Protein AF-A0A838E6H9-F1 (afdb_monomer_lite)

Foldseek 3Di:
DADPVRADEDEDEDADPVCPVVQVVVQVVVLVPDDDVNSVSHPAYEYEYQDDDWDADPSRHTYYYPVVVPD

Structure (mmCIF, N/CA/C/O backbone):
data_AF-A0A838E6H9-F1
#
_entry.id   AF-A0A838E6H9-F1
#
loop_
_atom_site.group_PDB
_atom_site.id
_atom_site.type_symbol
_atom_site.label_atom_id
_atom_site.label_alt_id
_atom_site.label_comp_id
_atom_site.label_asym_id
_atom_site.label_entity_id
_atom_site.label_seq_id
_atom_site.pdbx_PDB_ins_code
_atom_site.Cartn_x
_atom_site.Cartn_y
_atom_site.Cartn_z
_atom_site.occupancy
_atom_site.B_iso_or_equiv
_atom_site.auth_seq_id
_atom_site.auth_comp_id
_atom_site.auth_asym_id
_atom_site.auth_atom_id
_atom_site.pdbx_PDB_model_num
ATOM 1 N N . MET A 1 1 ? 0.019 8.028 5.456 1.00 81.19 1 MET A N 1
ATOM 2 C CA . MET A 1 1 ? -0.774 9.243 5.176 1.00 81.19 1 MET A CA 1
ATOM 3 C C . MET A 1 1 ? -2.214 8.929 5.517 1.00 81.19 1 MET A C 1
ATOM 5 O O . MET A 1 1 ? -2.637 7.817 5.227 1.00 81.19 1 MET A O 1
ATOM 9 N N . GLU A 1 2 ? -2.919 9.843 6.169 1.00 88.00 2 GLU A N 1
ATOM 10 C CA . GLU A 1 2 ? -4.311 9.656 6.592 1.00 88.00 2 GLU A CA 1
ATOM 11 C C . GLU A 1 2 ? -5.252 10.401 5.635 1.00 88.00 2 GLU A C 1
ATOM 13 O O . GLU A 1 2 ? -4.931 11.489 5.159 1.00 88.00 2 GLU A O 1
ATOM 18 N N . SER A 1 3 ? -6.377 9.774 5.321 1.00 88.38 3 SER A N 1
ATOM 19 C CA . SER A 1 3 ? -7.476 10.290 4.512 1.00 88.38 3 SER A CA 1
ATOM 20 C C . SER A 1 3 ? -8.535 10.932 5.418 1.00 88.38 3 SER A C 1
ATOM 22 O O . SER A 1 3 ? -8.593 10.668 6.616 1.00 88.38 3 SER A O 1
ATOM 24 N N . THR A 1 4 ? -9.404 11.773 4.857 1.00 90.88 4 THR A N 1
ATOM 25 C CA . THR A 1 4 ? -10.447 12.495 5.611 1.00 90.88 4 THR A CA 1
ATOM 26 C C . THR A 1 4 ? -11.500 11.581 6.247 1.00 90.88 4 THR A C 1
ATOM 28 O O . THR A 1 4 ? -12.226 12.017 7.136 1.00 90.88 4 THR A O 1
ATOM 31 N N . ASP A 1 5 ? -11.575 10.320 5.818 1.00 91.38 5 ASP A N 1
ATOM 32 C CA . ASP A 1 5 ? -12.422 9.265 6.384 1.00 91.38 5 ASP A CA 1
ATOM 33 C C . ASP A 1 5 ? -11.733 8.457 7.504 1.00 91.38 5 ASP A C 1
ATOM 35 O O . ASP A 1 5 ? -12.268 7.442 7.952 1.00 91.38 5 ASP A O 1
ATOM 39 N N . GLY A 1 6 ? -10.548 8.884 7.955 1.00 91.44 6 GLY A N 1
ATOM 40 C CA . GLY A 1 6 ? -9.780 8.238 9.025 1.00 91.44 6 GLY A CA 1
ATOM 41 C C . GLY A 1 6 ? -9.057 6.958 8.597 1.00 91.44 6 GLY A C 1
ATOM 42 O O . GLY A 1 6 ? -8.430 6.290 9.421 1.00 91.44 6 GLY A O 1
ATOM 43 N N . ARG A 1 7 ? -9.120 6.588 7.310 1.00 96.06 7 ARG A N 1
ATOM 44 C CA . ARG A 1 7 ? -8.292 5.510 6.756 1.00 96.06 7 ARG A CA 1
ATOM 45 C C . ARG A 1 7 ? -6.894 6.017 6.471 1.00 96.06 7 ARG A C 1
ATOM 47 O O . ARG A 1 7 ? -6.691 7.194 6.194 1.00 96.06 7 ARG A O 1
ATOM 54 N N . TRP A 1 8 ? -5.919 5.122 6.448 1.00 96.88 8 TRP A N 1
ATOM 55 C CA . TRP A 1 8 ? -4.558 5.479 6.063 1.00 96.88 8 TRP A CA 1
ATOM 56 C C . TRP A 1 8 ? -4.004 4.557 4.990 1.00 96.88 8 TRP A C 1
ATOM 58 O O . TRP A 1 8 ? -4.412 3.406 4.848 1.00 96.88 8 TRP A O 1
ATOM 68 N N . PHE A 1 9 ? -3.022 5.064 4.255 1.00 97.00 9 PHE A N 1
ATOM 69 C CA . PHE A 1 9 ? -2.170 4.250 3.400 1.00 97.00 9 PHE A CA 1
ATOM 70 C C . PHE A 1 9 ? -0.696 4.520 3.687 1.00 97.00 9 PHE A C 1
ATOM 72 O O . PHE A 1 9 ? -0.323 5.585 4.201 1.00 97.00 9 PHE A O 1
ATOM 79 N N . ALA A 1 10 ? 0.149 3.550 3.361 1.00 98.00 10 ALA A N 1
ATOM 80 C CA . ALA A 1 10 ? 1.594 3.722 3.365 1.00 98.00 10 ALA A CA 1
ATOM 81 C C . ALA A 1 10 ? 2.160 3.423 1.985 1.00 98.00 10 ALA A C 1
ATOM 83 O O . ALA A 1 10 ? 1.678 2.531 1.287 1.00 98.00 10 ALA A O 1
ATOM 84 N N . ALA A 1 11 ? 3.185 4.183 1.617 1.00 97.69 11 ALA A N 1
ATOM 85 C CA . ALA A 1 11 ? 3.901 4.014 0.372 1.00 97.69 11 ALA A CA 1
ATOM 86 C C . ALA A 1 11 ? 5.397 3.841 0.653 1.00 97.69 11 ALA A C 1
ATOM 88 O O . ALA A 1 11 ? 5.959 4.588 1.454 1.00 97.69 11 ALA A O 1
ATOM 89 N N . GLU A 1 12 ? 6.040 2.889 -0.019 1.00 98.00 12 GLU A N 1
ATOM 90 C CA . GLU A 1 12 ? 7.499 2.775 -0.062 1.00 98.00 12 GLU A CA 1
ATOM 91 C C . GLU A 1 12 ? 7.982 2.953 -1.503 1.00 98.00 12 GLU A C 1
ATOM 93 O O . GLU A 1 12 ? 7.510 2.282 -2.419 1.00 98.00 12 GLU A O 1
ATOM 98 N N . VAL A 1 13 ? 8.924 3.874 -1.709 1.00 97.56 13 VAL A N 1
ATOM 99 C CA . VAL A 1 13 ? 9.484 4.168 -3.032 1.00 97.56 13 VAL A CA 1
ATOM 100 C C . VAL A 1 13 ? 10.757 3.351 -3.238 1.00 97.56 13 VAL A C 1
ATOM 102 O O . VAL A 1 13 ? 11.659 3.372 -2.397 1.00 97.56 13 VAL A O 1
ATOM 105 N N . LYS A 1 14 ? 10.854 2.648 -4.367 1.00 96.44 14 LYS A N 1
ATOM 106 C CA . LYS A 1 14 ? 12.034 1.879 -4.776 1.00 96.44 14 LYS A CA 1
ATOM 107 C C . LYS A 1 14 ? 12.487 2.310 -6.168 1.00 96.44 14 LYS A C 1
ATOM 109 O O . LYS A 1 14 ? 11.694 2.373 -7.097 1.00 96.44 14 LYS A O 1
ATOM 114 N N . LEU A 1 15 ? 13.789 2.542 -6.336 1.00 89.12 15 LEU A N 1
ATOM 115 C CA . LEU A 1 15 ? 14.354 2.965 -7.626 1.00 89.12 15 LEU A CA 1
ATOM 116 C C . LEU A 1 15 ? 14.411 1.842 -8.674 1.00 89.12 15 LEU A C 1
ATOM 118 O O . LEU A 1 15 ? 14.668 2.119 -9.838 1.00 89.12 15 LEU A O 1
ATOM 122 N N . GLY A 1 16 ? 14.170 0.587 -8.285 1.00 84.94 16 GLY A N 1
ATOM 123 C CA . GLY A 1 16 ? 14.184 -0.541 -9.208 1.00 84.94 16 GLY A CA 1
ATOM 124 C C . GLY A 1 16 ? 13.221 -1.652 -8.810 1.00 84.94 16 GLY A C 1
ATOM 125 O O . GLY A 1 16 ? 13.001 -1.921 -7.626 1.00 84.94 16 GLY A O 1
ATOM 126 N N . HIS A 1 17 ? 12.697 -2.338 -9.825 1.00 86.56 17 HIS A N 1
ATOM 127 C CA . HIS A 1 17 ? 11.724 -3.423 -9.682 1.00 86.56 17 HIS A CA 1
ATOM 128 C C . HIS A 1 17 ? 12.211 -4.600 -8.826 1.00 86.56 17 HIS A C 1
ATOM 130 O O . HIS A 1 17 ? 11.41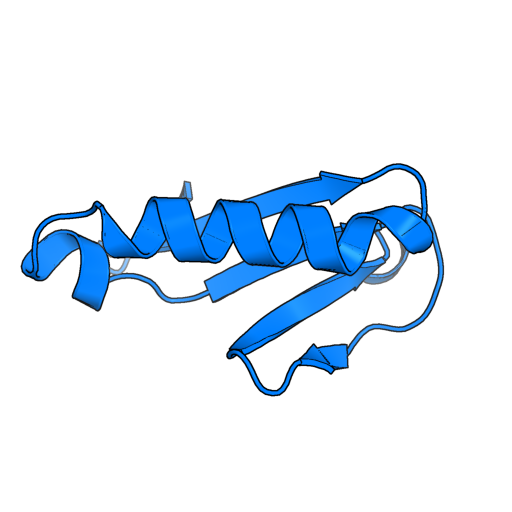0 -5.243 -8.148 1.00 86.56 17 HIS A O 1
ATOM 136 N N . ALA A 1 18 ? 13.521 -4.863 -8.799 1.00 92.62 18 ALA A N 1
ATOM 137 C CA . ALA A 1 18 ? 14.106 -5.936 -7.993 1.00 92.62 18 ALA A CA 1
ATOM 138 C C . ALA A 1 18 ? 13.827 -5.782 -6.483 1.00 92.62 18 ALA A C 1
ATOM 140 O O . ALA A 1 18 ? 13.792 -6.774 -5.758 1.00 92.62 18 ALA A O 1
ATOM 141 N N . ALA A 1 19 ? 13.579 -4.556 -6.012 1.00 95.31 19 ALA A N 1
ATOM 142 C CA . ALA A 1 19 ? 13.313 -4.265 -4.605 1.00 95.31 19 ALA A CA 1
ATOM 143 C C . ALA A 1 19 ? 11.813 -4.268 -4.238 1.00 95.31 19 ALA A C 1
ATOM 145 O O . ALA A 1 19 ? 11.470 -3.946 -3.099 1.00 95.31 19 ALA A O 1
ATOM 146 N N . VAL A 1 20 ? 10.911 -4.641 -5.158 1.00 97.44 20 VAL A N 1
ATOM 147 C CA . VAL A 1 20 ? 9.457 -4.674 -4.898 1.00 97.44 20 VAL A CA 1
ATOM 148 C C . VAL A 1 20 ? 9.107 -5.632 -3.762 1.00 97.44 20 VAL A C 1
ATOM 150 O O . VAL A 1 20 ? 8.366 -5.256 -2.858 1.00 97.44 20 VAL A O 1
ATOM 153 N N . ASN A 1 21 ? 9.669 -6.845 -3.768 1.00 97.75 21 ASN A N 1
ATOM 154 C CA . ASN A 1 21 ? 9.408 -7.832 -2.715 1.00 97.75 21 ASN A CA 1
ATOM 155 C C . ASN A 1 21 ? 9.890 -7.339 -1.344 1.00 97.75 21 ASN A C 1
ATOM 157 O O . ASN A 1 21 ? 9.198 -7.508 -0.343 1.00 97.75 21 ASN A O 1
ATOM 161 N N . GLU A 1 22 ? 11.051 -6.682 -1.306 1.00 98.19 22 GLU A N 1
ATOM 162 C CA . GLU A 1 22 ? 11.579 -6.081 -0.083 1.00 98.19 22 GLU A CA 1
ATOM 163 C C . GLU A 1 22 ? 10.647 -4.973 0.432 1.00 98.19 22 GLU A C 1
ATOM 165 O O . GLU A 1 22 ? 10.273 -4.993 1.604 1.00 98.19 22 GLU A O 1
ATOM 170 N N . GLY A 1 23 ? 10.220 -4.050 -0.438 1.00 98.19 23 GLY A N 1
ATOM 171 C CA . GLY A 1 23 ? 9.295 -2.972 -0.071 1.00 98.19 23 GLY A CA 1
ATOM 172 C C . GLY A 1 23 ? 7.947 -3.498 0.429 1.00 98.19 23 GLY A C 1
ATOM 173 O O . GLY A 1 23 ? 7.479 -3.091 1.490 1.00 98.19 23 GLY A O 1
ATOM 174 N N . ALA A 1 24 ? 7.361 -4.474 -0.269 1.00 98.62 24 ALA A N 1
ATOM 175 C CA . ALA A 1 24 ? 6.113 -5.110 0.152 1.00 98.62 24 ALA A CA 1
ATOM 176 C C . ALA A 1 24 ? 6.253 -5.757 1.540 1.00 98.62 24 ALA A C 1
ATOM 178 O O . ALA A 1 24 ? 5.432 -5.513 2.424 1.00 98.62 24 ALA A O 1
ATOM 179 N N . SER A 1 25 ? 7.340 -6.505 1.771 1.00 98.56 25 SER A N 1
ATOM 180 C CA . SER A 1 25 ? 7.590 -7.154 3.064 1.00 98.56 25 SER A CA 1
ATOM 181 C C . SER A 1 25 ? 7.712 -6.152 4.220 1.00 98.56 25 SER A C 1
ATOM 183 O O . SER A 1 25 ? 7.190 -6.398 5.308 1.00 98.56 25 SER A O 1
ATOM 185 N N . LYS A 1 26 ? 8.340 -4.993 3.982 1.00 98.69 26 LYS A N 1
ATOM 186 C CA . LYS A 1 26 ? 8.497 -3.926 4.979 1.00 98.69 26 LYS A CA 1
ATOM 187 C C . LYS A 1 26 ? 7.168 -3.267 5.320 1.00 98.69 26 LYS A C 1
ATOM 189 O O . LYS A 1 26 ? 6.877 -3.076 6.501 1.00 98.69 26 LYS A O 1
ATOM 194 N N . LEU A 1 27 ? 6.348 -2.971 4.313 1.00 98.69 27 LEU A N 1
ATOM 195 C CA . LEU A 1 27 ? 5.021 -2.386 4.502 1.00 98.69 27 LEU A CA 1
ATOM 196 C C . LEU A 1 27 ? 4.082 -3.329 5.265 1.00 98.69 27 LEU A C 1
ATOM 198 O O . LEU A 1 27 ? 3.406 -2.894 6.198 1.00 98.69 27 LEU A O 1
ATOM 202 N N . LEU A 1 28 ? 4.085 -4.619 4.921 1.00 98.62 28 LEU A N 1
ATOM 203 C CA . LEU A 1 28 ? 3.314 -5.642 5.632 1.00 98.62 28 LEU A CA 1
ATOM 204 C C . LEU A 1 28 ? 3.779 -5.766 7.089 1.00 98.62 28 LEU A C 1
ATOM 206 O O . LEU A 1 28 ? 2.974 -5.624 8.007 1.00 98.62 28 LEU A O 1
ATOM 210 N N . ALA A 1 29 ? 5.088 -5.909 7.316 1.00 98.56 29 ALA A N 1
ATOM 211 C CA . ALA A 1 29 ? 5.652 -6.001 8.661 1.00 98.56 29 ALA A CA 1
ATOM 212 C C . ALA A 1 29 ? 5.413 -4.735 9.501 1.00 98.56 29 ALA A C 1
ATOM 214 O O . ALA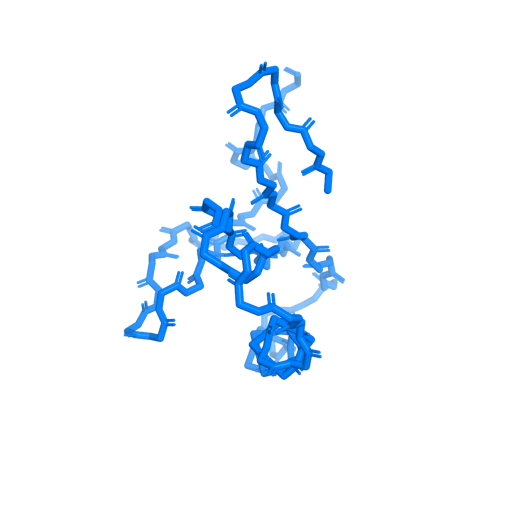 A 1 29 ? 5.295 -4.818 10.723 1.00 98.56 29 ALA A O 1
ATOM 215 N N . MET A 1 30 ? 5.362 -3.557 8.874 1.00 98.38 30 MET A N 1
ATOM 216 C CA . MET A 1 30 ? 4.985 -2.311 9.539 1.00 98.38 30 MET A CA 1
ATOM 217 C C . MET A 1 30 ? 3.512 -2.345 9.954 1.00 98.38 30 MET A C 1
ATOM 219 O O . MET A 1 30 ? 3.216 -2.099 11.121 1.00 98.38 30 MET A O 1
ATOM 223 N N . ARG A 1 31 ? 2.602 -2.677 9.027 1.00 98.25 31 ARG A N 1
ATOM 224 C CA . ARG A 1 31 ? 1.158 -2.779 9.291 1.00 98.25 31 ARG A CA 1
ATOM 225 C C . ARG A 1 31 ? 0.872 -3.753 10.435 1.00 98.25 31 ARG A C 1
ATOM 227 O O . ARG A 1 31 ? 0.077 -3.440 11.318 1.00 98.25 31 ARG A O 1
ATOM 234 N N . ASP A 1 32 ? 1.529 -4.906 10.441 1.00 97.88 32 ASP A N 1
ATOM 235 C CA . ASP A 1 32 ? 1.258 -5.981 11.401 1.00 97.88 32 ASP A CA 1
ATOM 236 C C . ASP A 1 32 ? 1.711 -5.642 12.832 1.00 97.88 32 ASP A C 1
ATOM 238 O O . ASP A 1 32 ? 1.235 -6.242 13.793 1.00 97.88 32 ASP A O 1
ATOM 242 N N . LYS A 1 33 ? 2.571 -4.629 12.999 1.00 98.25 33 LYS A N 1
ATOM 243 C CA . LYS A 1 33 ? 2.968 -4.094 14.313 1.00 98.25 33 LYS A CA 1
ATOM 244 C C . LYS A 1 33 ? 1.972 -3.084 14.887 1.00 98.25 33 LYS A C 1
ATOM 246 O O . LYS A 1 33 ? 2.113 -2.691 16.043 1.00 98.25 33 LYS A O 1
ATOM 251 N N . LEU A 1 34 ? 1.002 -2.622 14.097 1.00 97.62 34 LEU A N 1
ATOM 252 C CA . LEU A 1 34 ? 0.031 -1.622 14.533 1.00 97.62 34 LEU A CA 1
ATOM 253 C C . LEU A 1 34 ? -1.075 -2.257 15.384 1.00 97.62 34 LEU A C 1
ATOM 255 O O . LEU A 1 34 ? -1.528 -3.377 15.128 1.00 97.62 34 LEU A O 1
ATOM 259 N N . ALA A 1 35 ? -1.542 -1.498 16.380 1.00 98.06 35 ALA A N 1
ATOM 260 C CA . ALA A 1 35 ? -2.684 -1.871 17.208 1.00 98.06 35 A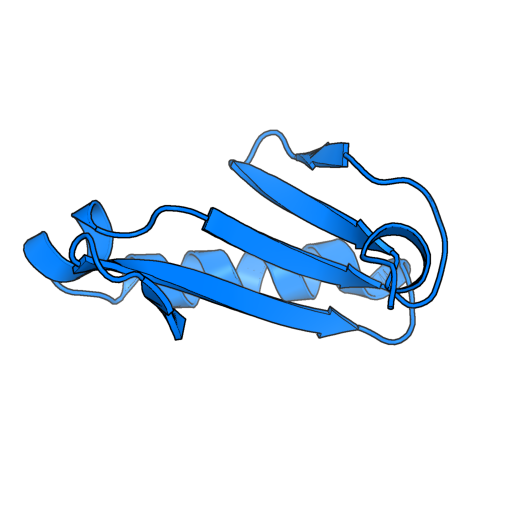LA A CA 1
ATOM 261 C C . ALA A 1 35 ? -3.961 -2.033 16.365 1.00 98.06 35 ALA A C 1
ATOM 263 O O . ALA A 1 35 ? -4.121 -1.357 15.350 1.00 98.06 35 ALA A O 1
ATOM 264 N N . GLU A 1 36 ? -4.888 -2.882 16.818 1.00 95.69 36 GLU A N 1
ATOM 265 C CA . GLU A 1 36 ? -6.085 -3.297 16.068 1.00 95.69 36 GLU A CA 1
ATOM 266 C C . GLU A 1 36 ? -6.862 -2.167 15.375 1.00 95.69 36 GLU A C 1
ATOM 268 O O . GLU A 1 36 ? -7.061 -2.265 14.165 1.00 95.69 36 GLU A O 1
ATOM 273 N N . PRO A 1 37 ? -7.265 -1.073 16.056 1.00 95.62 37 PRO A N 1
ATOM 274 C CA . PRO A 1 37 ? -8.064 -0.044 15.394 1.00 95.62 37 PRO A CA 1
ATOM 275 C C . PRO A 1 37 ? -7.270 0.691 14.310 1.00 95.62 37 PRO A C 1
ATOM 277 O O . PRO A 1 37 ? -7.814 1.029 13.263 1.00 95.62 37 PRO A O 1
ATOM 280 N N . VAL A 1 38 ? -5.966 0.886 14.523 1.00 96.62 38 VAL A N 1
ATOM 281 C CA . VAL A 1 38 ? -5.088 1.523 13.537 1.00 96.62 38 VAL A CA 1
ATOM 282 C C . VAL A 1 38 ? -4.871 0.577 12.363 1.00 96.62 38 VAL A C 1
ATOM 284 O O . VAL A 1 38 ? -4.991 0.980 11.212 1.00 96.62 38 VAL A O 1
ATOM 287 N N . ARG A 1 39 ? -4.596 -0.702 12.629 1.00 97.25 39 ARG A N 1
ATOM 288 C CA . ARG A 1 39 ? -4.361 -1.702 11.587 1.00 97.25 39 ARG A CA 1
ATOM 289 C C . ARG A 1 39 ? -5.590 -1.911 10.703 1.00 97.25 39 ARG A C 1
ATOM 291 O O . ARG A 1 39 ? -5.447 -1.963 9.485 1.00 97.25 39 ARG A O 1
ATOM 298 N N . ALA A 1 40 ? -6.777 -1.973 11.303 1.00 96.44 40 ALA A N 1
ATOM 299 C CA . ALA A 1 40 ? -8.046 -2.125 10.594 1.00 96.44 40 ALA A CA 1
ATOM 300 C C . ALA A 1 40 ? -8.387 -0.918 9.700 1.00 96.44 40 ALA A C 1
ATOM 302 O O . ALA A 1 40 ? -9.086 -1.073 8.703 1.00 96.44 40 ALA A O 1
ATOM 303 N N . ALA A 1 41 ? -7.863 0.270 10.018 1.00 96.94 41 ALA A N 1
ATOM 304 C CA . ALA A 1 41 ? -8.023 1.473 9.203 1.00 96.94 41 ALA A CA 1
ATOM 305 C C . ALA A 1 41 ? -7.063 1.540 7.994 1.00 96.94 41 ALA A C 1
ATOM 307 O O . ALA A 1 41 ? -7.099 2.510 7.233 1.00 96.94 41 ALA A O 1
ATOM 308 N N . CYS A 1 42 ? -6.198 0.537 7.796 1.00 97.56 42 CYS A N 1
ATOM 309 C CA . CYS A 1 42 ? -5.309 0.475 6.637 1.00 97.56 42 CYS A CA 1
ATOM 310 C C . CYS A 1 42 ? -6.116 0.267 5.348 1.00 97.56 42 CYS A C 1
ATOM 312 O O . CYS A 1 42 ? -6.667 -0.807 5.116 1.00 97.56 42 CYS A O 1
ATOM 314 N N . GLY A 1 43 ? -6.173 1.294 4.502 1.00 96.62 43 GLY A N 1
ATOM 315 C CA . GLY A 1 43 ? -6.854 1.250 3.211 1.00 96.62 43 GLY A CA 1
ATOM 316 C C . GLY A 1 43 ? -5.979 0.723 2.074 1.00 96.62 43 GLY A C 1
ATOM 317 O O . GLY A 1 43 ? -6.497 0.085 1.164 1.00 96.62 43 GLY A O 1
ATOM 318 N N . ALA A 1 44 ? -4.667 0.980 2.110 1.00 97.25 44 ALA A N 1
ATOM 319 C CA . ALA A 1 44 ? -3.741 0.502 1.084 1.00 97.25 44 ALA A CA 1
ATOM 320 C C . ALA A 1 44 ? -2.283 0.459 1.565 1.00 97.25 44 ALA A C 1
ATOM 322 O O . ALA A 1 44 ? -1.830 1.294 2.352 1.00 97.25 44 ALA A O 1
ATOM 323 N N . LEU A 1 45 ? -1.523 -0.480 1.007 1.00 98.62 45 LEU A N 1
ATOM 324 C CA . LEU A 1 45 ? -0.064 -0.503 1.049 1.00 98.62 45 LEU A CA 1
ATOM 325 C C . LEU A 1 45 ? 0.439 -0.440 -0.390 1.00 98.62 45 LEU A C 1
ATOM 327 O O . LEU A 1 45 ? -0.023 -1.210 -1.231 1.00 98.62 45 LEU A O 1
ATOM 331 N N . VAL A 1 46 ? 1.355 0.482 -0.677 1.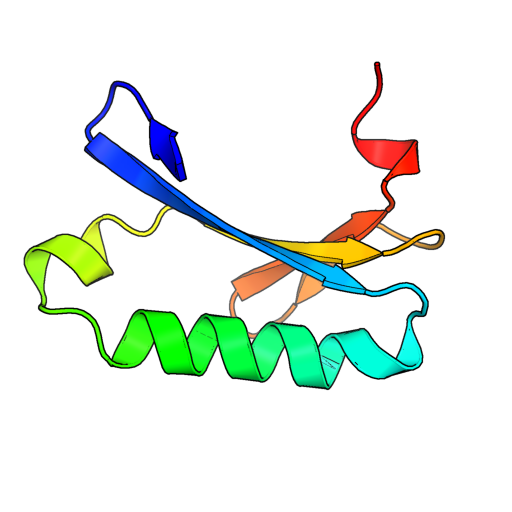00 98.50 46 VAL A N 1
ATOM 332 C CA . VAL A 1 46 ? 1.778 0.787 -2.046 1.00 98.50 46 VAL A CA 1
ATOM 333 C C . VAL A 1 46 ? 3.298 0.737 -2.165 1.00 98.50 46 VAL A C 1
ATOM 335 O O . VAL A 1 46 ? 4.008 1.384 -1.403 1.00 98.50 46 VAL A O 1
ATOM 338 N N . VAL A 1 47 ? 3.821 0.017 -3.149 1.00 98.44 47 VAL A N 1
ATOM 339 C CA . VAL A 1 47 ? 5.212 0.163 -3.584 1.00 98.44 47 VAL A CA 1
ATOM 340 C C . VAL A 1 47 ? 5.225 0.983 -4.865 1.00 98.44 47 VAL A C 1
ATOM 342 O O . VAL A 1 47 ? 4.602 0.603 -5.856 1.00 98.44 47 VAL A O 1
ATOM 345 N N . ILE A 1 48 ? 5.941 2.104 -4.843 1.00 97.81 48 ILE A N 1
ATOM 346 C CA . ILE A 1 48 ? 6.105 2.975 -6.008 1.00 97.81 48 ILE A CA 1
ATOM 347 C C . ILE A 1 48 ? 7.475 2.701 -6.622 1.00 97.81 48 ILE A C 1
ATOM 349 O O . ILE A 1 48 ? 8.499 2.840 -5.950 1.00 97.81 48 ILE A O 1
ATOM 353 N N . VAL A 1 49 ? 7.494 2.317 -7.893 1.00 97.19 49 VAL A N 1
ATOM 354 C CA . VAL A 1 49 ? 8.713 2.062 -8.673 1.00 97.19 49 VAL A CA 1
ATOM 355 C C . VAL A 1 49 ? 8.941 3.138 -9.732 1.00 97.19 49 VAL A C 1
ATOM 357 O O . VAL A 1 49 ? 8.037 3.904 -10.065 1.00 97.19 49 VAL A O 1
ATOM 360 N N . ALA A 1 50 ? 10.167 3.226 -10.249 1.00 94.69 50 ALA A N 1
ATOM 361 C CA . ALA A 1 50 ? 10.517 4.202 -11.280 1.00 94.69 50 ALA A CA 1
ATOM 362 C C . ALA A 1 50 ? 9.783 3.951 -12.613 1.00 94.69 50 ALA A C 1
ATOM 364 O O . ALA A 1 50 ? 9.290 4.890 -13.233 1.00 94.69 50 ALA A O 1
ATOM 365 N N . ASP A 1 51 ? 9.671 2.692 -13.032 1.00 90.69 51 ASP A N 1
ATOM 366 C CA . ASP A 1 51 ? 9.037 2.271 -14.282 1.00 90.69 51 ASP A CA 1
ATOM 367 C C . ASP A 1 51 ? 8.266 0.957 -14.097 1.00 90.69 51 ASP A C 1
ATOM 369 O O . ASP A 1 51 ? 8.174 0.456 -12.982 1.00 90.69 51 ASP A O 1
ATOM 373 N N . GLY A 1 52 ? 7.668 0.449 -15.177 1.00 88.94 52 GLY A N 1
ATOM 374 C CA . GLY A 1 52 ? 7.004 -0.853 -15.224 1.00 88.94 52 GLY A CA 1
ATOM 375 C C . GLY A 1 52 ? 5.514 -0.857 -14.856 1.00 88.94 52 GLY A C 1
ATOM 376 O O . GLY A 1 52 ? 4.888 0.203 -14.732 1.00 88.94 52 GLY A O 1
ATOM 377 N N . PRO A 1 53 ? 4.901 -2.057 -14.805 1.00 93.00 53 PRO A N 1
ATOM 378 C CA . PRO A 1 53 ? 3.453 -2.200 -14.761 1.00 93.00 53 PRO A CA 1
ATOM 379 C C . PRO A 1 53 ? 2.878 -1.882 -13.382 1.00 93.00 53 PRO A C 1
ATOM 381 O O . PRO A 1 53 ? 3.485 -2.168 -12.350 1.00 93.00 53 PRO A O 1
ATOM 384 N N . THR A 1 54 ? 1.643 -1.386 -13.389 1.00 96.00 54 THR A N 1
ATOM 385 C CA . THR A 1 54 ? 0.802 -1.294 -12.196 1.00 96.00 54 THR A CA 1
ATOM 386 C C . THR A 1 54 ? 0.029 -2.593 -12.015 1.00 96.00 54 THR A C 1
ATOM 388 O O . THR A 1 54 ? -0.630 -3.055 -12.947 1.00 96.00 54 THR A O 1
ATOM 391 N N . TYR A 1 55 ? 0.108 -3.196 -10.831 1.00 97.25 55 TYR A N 1
ATOM 392 C CA . TYR A 1 55 ? -0.594 -4.439 -10.514 1.00 97.25 55 TYR A CA 1
ATOM 393 C C . TYR A 1 55 ? -0.798 -4.611 -9.008 1.00 97.25 55 TYR A C 1
ATOM 395 O O . TYR A 1 55 ? -0.042 -4.086 -8.189 1.00 97.25 55 TYR A O 1
ATOM 403 N N . LEU A 1 56 ? -1.827 -5.376 -8.645 1.00 98.25 56 LEU A N 1
ATOM 404 C CA . LEU A 1 56 ? -2.055 -5.822 -7.276 1.00 98.25 56 LEU A CA 1
ATOM 405 C C . LEU A 1 56 ? -1.355 -7.167 -7.066 1.00 98.25 56 LEU A C 1
ATOM 407 O O . LEU A 1 56 ? -1.519 -8.082 -7.871 1.00 98.25 56 LEU A O 1
ATOM 411 N N . ARG A 1 57 ? -0.567 -7.279 -5.998 1.00 97.62 57 ARG A N 1
ATOM 412 C CA . ARG A 1 57 ? 0.044 -8.542 -5.567 1.00 97.62 57 ARG A CA 1
ATOM 413 C C . ARG A 1 57 ? -0.956 -9.387 -4.778 1.00 97.62 57 ARG A C 1
ATOM 415 O O . ARG A 1 57 ? -1.855 -8.845 -4.139 1.00 97.62 57 ARG A O 1
ATOM 422 N N . ASP A 1 58 ? -0.728 -10.697 -4.725 1.00 98.00 58 ASP A N 1
ATOM 423 C CA . ASP A 1 58 ? -1.559 -11.635 -3.949 1.00 98.00 58 ASP A CA 1
ATOM 424 C C . ASP A 1 58 ? -1.571 -11.336 -2.436 1.00 98.00 58 ASP A C 1
ATOM 426 O O . ASP A 1 58 ? -2.506 -11.708 -1.732 1.00 98.00 58 ASP A O 1
ATOM 430 N N . ASP A 1 59 ? -0.553 -10.632 -1.926 1.00 97.69 59 ASP A N 1
ATOM 431 C CA . ASP A 1 59 ? -0.458 -10.176 -0.531 1.00 97.69 59 ASP A CA 1
ATOM 432 C C . ASP A 1 59 ? -1.187 -8.843 -0.257 1.00 97.69 59 ASP A C 1
ATOM 434 O O . ASP A 1 59 ? -1.118 -8.304 0.853 1.00 97.69 59 ASP A O 1
ATOM 438 N N . GLY A 1 60 ? -1.903 -8.313 -1.254 1.00 97.75 60 GLY A N 1
ATOM 439 C CA . GLY A 1 60 ? -2.707 -7.095 -1.152 1.00 97.75 60 GLY A CA 1
ATOM 440 C C . GLY A 1 60 ? -1.917 -5.790 -1.286 1.00 97.75 60 GLY A C 1
ATOM 441 O O . GLY A 1 60 ? -2.497 -4.718 -1.108 1.00 97.75 60 GLY A O 1
ATOM 442 N N . VAL A 1 61 ? -0.617 -5.844 -1.597 1.00 98.62 61 VAL A N 1
ATOM 443 C CA . VAL A 1 61 ? 0.201 -4.648 -1.852 1.00 98.62 61 VAL A CA 1
ATOM 444 C C . VAL A 1 61 ? 0.048 -4.205 -3.311 1.00 98.62 61 VAL A C 1
ATOM 446 O O . VAL A 1 61 ? 0.265 -4.987 -4.241 1.00 98.62 61 VAL A O 1
ATOM 449 N N . LEU A 1 62 ? -0.295 -2.932 -3.525 1.00 98.50 62 LEU A N 1
ATOM 450 C CA . LEU A 1 62 ? -0.336 -2.316 -4.851 1.00 98.50 62 LEU A CA 1
ATOM 451 C C . LEU A 1 62 ? 1.083 -1.952 -5.291 1.00 98.50 62 LEU A C 1
ATOM 453 O O . LEU A 1 62 ? 1.791 -1.241 -4.584 1.00 98.50 62 LEU A O 1
ATOM 457 N N . VAL A 1 63 ? 1.488 -2.382 -6.478 1.00 98.12 63 VAL A N 1
ATOM 458 C CA . VAL A 1 63 ? 2.711 -1.909 -7.131 1.00 98.12 63 VAL A CA 1
ATOM 459 C C . VAL A 1 63 ? 2.296 -0.952 -8.235 1.00 98.12 63 VAL A C 1
ATOM 461 O O . VAL A 1 63 ? 1.433 -1.293 -9.039 1.00 98.12 63 VAL A O 1
ATOM 464 N N . THR A 1 64 ? 2.878 0.243 -8.268 1.00 97.31 64 THR A N 1
ATOM 465 C CA . THR A 1 64 ? 2.602 1.244 -9.306 1.00 97.31 64 THR A CA 1
ATOM 466 C C . THR A 1 64 ? 3.884 1.946 -9.723 1.00 97.31 64 THR A C 1
ATOM 468 O O . THR A 1 64 ? 4.786 2.139 -8.905 1.00 97.31 64 THR A O 1
ATOM 471 N N . SER A 1 65 ? 3.986 2.342 -10.988 1.00 94.88 65 SER A N 1
ATOM 472 C CA . SER A 1 65 ? 5.073 3.219 -11.421 1.00 94.88 65 SER A CA 1
ATOM 473 C C . SER A 1 65 ? 4.750 4.673 -11.100 1.00 94.88 65 SER A C 1
ATOM 475 O O . SER A 1 65 ? 3.593 5.093 -11.147 1.00 94.88 65 SER A O 1
ATOM 477 N N . ILE A 1 66 ? 5.777 5.474 -10.820 1.00 94.25 66 ILE A N 1
ATO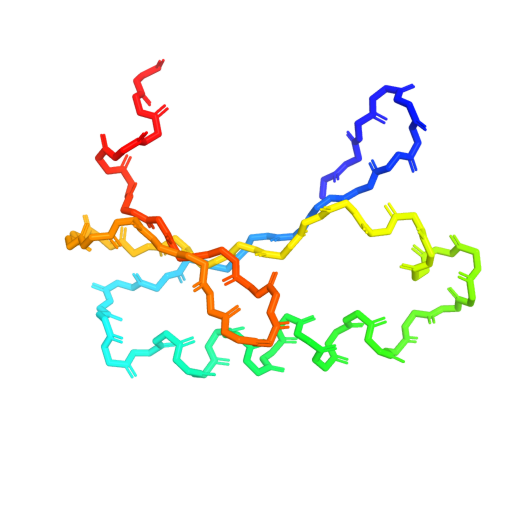M 478 C CA . ILE A 1 66 ? 5.613 6.919 -10.618 1.00 94.25 66 ILE A CA 1
ATOM 479 C C . ILE A 1 66 ? 4.978 7.593 -11.844 1.00 94.25 66 ILE A C 1
ATOM 481 O O . ILE A 1 66 ? 4.178 8.509 -11.695 1.00 94.25 66 ILE A O 1
ATOM 485 N N . ALA A 1 67 ? 5.248 7.076 -13.049 1.00 92.19 67 ALA A N 1
ATOM 486 C CA . ALA A 1 67 ? 4.620 7.532 -14.288 1.00 92.19 67 ALA A CA 1
ATO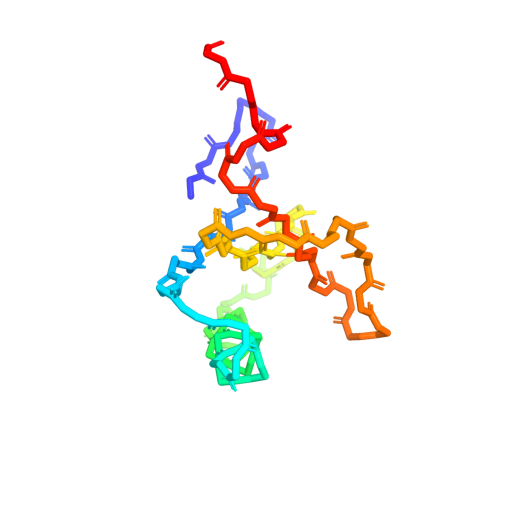M 487 C C . ALA A 1 67 ? 3.093 7.326 -14.308 1.00 92.19 67 ALA A C 1
ATOM 489 O O . ALA A 1 67 ? 2.381 8.084 -14.962 1.00 92.19 67 ALA A O 1
ATOM 490 N N . SER A 1 68 ? 2.583 6.329 -13.579 1.00 93.69 68 SER A N 1
ATOM 491 C CA . SER A 1 68 ? 1.150 6.013 -13.517 1.00 93.69 68 SER A CA 1
ATOM 492 C C . SER A 1 68 ? 0.373 6.882 -12.526 1.00 93.69 68 SER A C 1
ATOM 494 O O . SER A 1 68 ? -0.853 6.810 -12.503 1.00 93.69 68 SER A O 1
ATOM 496 N N . LEU A 1 69 ? 1.051 7.681 -11.696 1.00 92.00 69 LEU A N 1
ATOM 497 C CA . LEU A 1 69 ? 0.389 8.555 -10.721 1.00 92.00 69 LEU A CA 1
ATOM 498 C C . LEU A 1 69 ? -0.129 9.856 -11.342 1.00 92.00 69 LEU A C 1
ATOM 500 O O . LEU A 1 69 ? -1.025 10.475 -10.777 1.00 92.00 69 LEU A O 1
ATOM 504 N N . GLY A 1 70 ? 0.391 10.230 -12.513 1.00 86.44 70 GLY A N 1
ATOM 505 C CA . GLY A 1 70 ? 0.079 11.508 -13.142 1.00 86.44 70 GLY A CA 1
ATOM 506 C C . GLY A 1 70 ? 0.643 12.715 -12.371 1.00 86.44 70 GLY A C 1
ATOM 507 O O . GLY A 1 70 ? 1.224 12.553 -11.296 1.00 86.44 70 GLY A O 1
ATOM 508 N N . PRO A 1 71 ? 0.553 13.917 -12.962 1.00 78.19 71 PRO A N 1
ATOM 509 C CA . PRO A 1 71 ? 0.890 15.180 -12.308 1.00 78.19 71 PRO A CA 1
ATOM 510 C C . PRO A 1 71 ? -0.193 15.671 -11.336 1.00 78.19 71 PRO A C 1
ATOM 512 O O . PRO A 1 71 ? -1.389 15.375 -11.566 1.00 78.19 71 PRO A O 1
#

Sequence (71 aa):
MESTDGRWFAAEVKLGHAAVNEGASKLLAMRDKLAEPVRAACGALVVIVADGPTYLRDDGVLVTSIASLGP

Secondary structure (DSSP, 8-state):
-B-TTS-EEEEEEESSGGGHHHHHHHHHHHHHTS-HHHHHTEEEEEEEESSS--EE-TTSEEEEEGGGG--

pLDDT: mean 95.27, std 4.36, range [78.19, 98.69]

Radius of gyration: 12.32 Å; chains: 1; bounding box: 27×27×32 Å